Protein AF-A0A830GIV1-F1 (afdb_monomer_lite)

pLDDT: mean 95.41, std 5.44, range [65.69, 98.31]

Organism: NCBI:txid1427151

Sequence (60 aa):
MRIITHSCPDCGTIVAGNILERRRTMKCPGLDCEAVLRFADLDSDDQTYITENQEKYTLD

Structure (mmCIF, N/CA/C/O backbone):
data_AF-A0A830GIV1-F1
#
_entry.id   AF-A0A830GIV1-F1
#
loop_
_atom_site.group_PDB
_atom_site.id
_atom_site.type_symbol
_atom_site.label_atom_id
_atom_site.label_alt_id
_atom_site.label_comp_id
_atom_site.label_asym_id
_atom_site.label_entity_id
_atom_site.label_seq_id
_atom_site.pdbx_PDB_ins_code
_atom_site.Cartn_x
_atom_site.Cartn_y
_atom_site.Cartn_z
_atom_site.occupancy
_atom_site.B_iso_or_equiv
_atom_site.auth_seq_id
_atom_site.auth_comp_id
_atom_site.auth_asym_id
_atom_site.auth_atom_id
_atom_site.pdbx_PDB_model_num
ATOM 1 N N . MET A 1 1 ? -2.809 2.955 15.855 1.00 82.12 1 MET A N 1
ATOM 2 C CA . MET A 1 1 ? -2.799 3.074 14.383 1.00 82.12 1 MET A CA 1
ATOM 3 C C . MET A 1 1 ? -1.702 2.161 13.858 1.00 82.12 1 MET A C 1
ATOM 5 O O . MET A 1 1 ? -0.589 2.257 14.362 1.00 82.12 1 MET A O 1
ATOM 9 N N . ARG A 1 2 ? -2.015 1.245 12.935 1.00 93.06 2 ARG A N 1
ATOM 10 C CA . ARG A 1 2 ? -1.040 0.351 12.284 1.00 93.06 2 ARG A CA 1
ATOM 11 C C . ARG A 1 2 ? -0.752 0.888 10.884 1.00 93.06 2 ARG A C 1
ATOM 13 O O . ARG A 1 2 ? -1.692 1.190 10.154 1.00 93.06 2 ARG A O 1
ATOM 20 N N . ILE A 1 3 ? 0.516 1.026 10.512 1.00 94.38 3 ILE A N 1
ATOM 21 C CA . ILE A 1 3 ? 0.886 1.404 9.144 1.00 94.38 3 ILE A CA 1
ATOM 22 C C . ILE A 1 3 ? 0.947 0.118 8.324 1.00 94.38 3 ILE A C 1
ATOM 24 O O . ILE A 1 3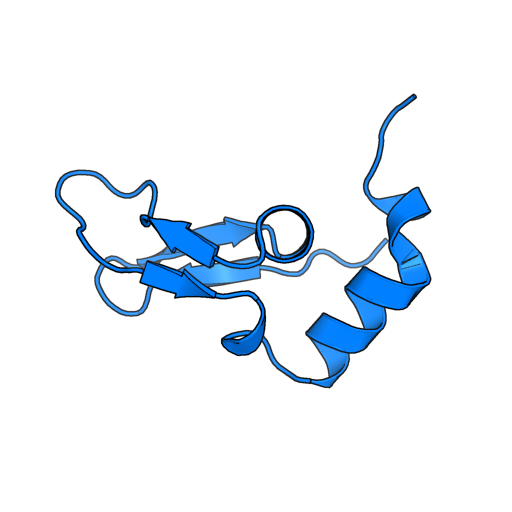 ? 1.720 -0.777 8.651 1.00 94.38 3 ILE A O 1
ATOM 28 N N . ILE A 1 4 ? 0.106 0.027 7.298 1.00 97.19 4 ILE A N 1
ATOM 29 C CA . ILE A 1 4 ? 0.065 -1.096 6.360 1.00 97.19 4 ILE A CA 1
ATOM 30 C C . ILE A 1 4 ? 0.401 -0.546 4.981 1.00 97.19 4 ILE A C 1
ATOM 32 O O . ILE A 1 4 ? -0.187 0.448 4.540 1.00 97.19 4 ILE A O 1
ATOM 36 N N . THR A 1 5 ? 1.344 -1.188 4.303 1.00 97.62 5 THR A N 1
ATOM 37 C CA . THR A 1 5 ? 1.809 -0.788 2.976 1.00 97.62 5 THR A CA 1
ATOM 38 C C . THR A 1 5 ? 1.898 -1.986 2.050 1.00 97.62 5 THR A C 1
ATOM 40 O O . THR A 1 5 ? 2.203 -3.088 2.491 1.00 97.62 5 THR A O 1
ATOM 43 N N . HIS A 1 6 ? 1.713 -1.742 0.759 1.00 98.00 6 HIS A N 1
ATOM 44 C CA . HIS A 1 6 ? 1.966 -2.714 -0.293 1.00 98.00 6 HIS A CA 1
ATOM 45 C C . HIS A 1 6 ? 3.098 -2.206 -1.183 1.00 98.00 6 HIS A C 1
ATOM 47 O O . HIS A 1 6 ? 3.060 -1.062 -1.643 1.00 98.00 6 HIS A O 1
ATOM 53 N N . SER A 1 7 ? 4.098 -3.046 -1.426 1.00 98.19 7 SER A N 1
ATOM 54 C CA . SER A 1 7 ? 5.167 -2.748 -2.378 1.00 98.19 7 SER A CA 1
ATOM 55 C C . SER A 1 7 ? 4.774 -3.288 -3.743 1.00 98.19 7 SER A C 1
ATOM 57 O O . SER A 1 7 ? 4.488 -4.475 -3.874 1.00 98.19 7 SER A O 1
ATOM 59 N N . CYS A 1 8 ? 4.775 -2.431 -4.763 1.00 98.06 8 CYS A N 1
ATOM 60 C CA . CYS A 1 8 ? 4.543 -2.857 -6.137 1.00 98.06 8 CYS A CA 1
ATOM 61 C C . CYS A 1 8 ? 5.574 -3.933 -6.527 1.00 98.06 8 CYS A C 1
ATOM 63 O O . CYS A 1 8 ? 6.775 -3.672 -6.395 1.00 98.06 8 CYS A O 1
ATOM 65 N N . PRO A 1 9 ? 5.140 -5.104 -7.029 1.00 97.31 9 PRO A N 1
ATOM 66 C CA . PRO A 1 9 ? 6.055 -6.189 -7.378 1.00 97.31 9 PRO A CA 1
ATOM 67 C C . PRO A 1 9 ? 6.967 -5.843 -8.564 1.00 97.31 9 PRO A C 1
ATOM 69 O O . PRO A 1 9 ? 8.058 -6.397 -8.667 1.00 97.31 9 PRO A O 1
ATOM 72 N N . ASP A 1 10 ? 6.554 -4.902 -9.418 1.00 98.06 10 ASP A N 1
ATOM 73 C CA . ASP A 1 10 ? 7.260 -4.585 -10.663 1.00 98.06 10 ASP A CA 1
ATOM 74 C C . ASP A 1 10 ? 8.344 -3.512 -10.472 1.00 98.06 10 ASP A C 1
ATOM 76 O O . ASP A 1 10 ? 9.430 -3.618 -11.035 1.00 98.06 10 ASP A O 1
ATOM 80 N N . CYS A 1 11 ? 8.066 -2.465 -9.685 1.00 97.94 11 CYS A N 1
ATOM 81 C CA . CYS A 1 11 ? 8.964 -1.309 -9.545 1.00 97.94 11 CYS A CA 1
ATOM 82 C C . CYS A 1 11 ? 9.330 -0.953 -8.095 1.00 97.94 11 CYS A C 1
ATOM 84 O O . CYS A 1 11 ? 10.047 0.020 -7.866 1.00 97.94 11 CYS A O 1
ATOM 86 N N . GLY A 1 12 ? 8.819 -1.688 -7.102 1.00 97.94 12 GLY A N 1
ATOM 87 C CA . GLY A 1 12 ? 9.111 -1.463 -5.681 1.00 97.94 12 GLY A CA 1
ATOM 88 C C . GLY A 1 12 ? 8.459 -0.221 -5.065 1.00 97.94 12 GLY A C 1
ATOM 89 O O . GLY A 1 12 ? 8.681 0.063 -3.889 1.00 97.94 12 GLY A O 1
ATOM 90 N N . THR A 1 13 ? 7.647 0.529 -5.819 1.00 98.19 13 THR A N 1
ATOM 91 C CA . THR A 1 13 ? 6.909 1.684 -5.288 1.00 98.19 13 THR A CA 1
ATOM 92 C C . THR A 1 13 ? 5.991 1.256 -4.148 1.00 98.19 13 THR A C 1
ATOM 94 O O . THR A 1 13 ? 5.200 0.328 -4.296 1.00 98.19 13 THR A O 1
ATOM 97 N N . ILE A 1 14 ? 6.079 1.958 -3.019 1.00 97.94 14 ILE A N 1
ATOM 98 C CA . ILE A 1 14 ? 5.291 1.670 -1.822 1.00 97.94 14 ILE A CA 1
ATOM 99 C C . ILE A 1 14 ? 3.994 2.480 -1.868 1.00 97.94 14 ILE A C 1
ATOM 101 O O . ILE A 1 14 ? 4.022 3.706 -1.990 1.00 97.94 14 ILE A O 1
ATOM 105 N N . VAL A 1 15 ? 2.857 1.800 -1.737 1.00 97.44 15 VAL A N 1
ATOM 106 C CA . VAL A 1 15 ? 1.532 2.419 -1.611 1.00 97.44 15 VAL A CA 1
ATOM 107 C C . VAL A 1 15 ? 0.916 2.103 -0.253 1.00 97.44 15 VAL A C 1
ATOM 109 O O . VAL A 1 15 ? 1.137 1.037 0.322 1.00 97.44 15 VAL A O 1
ATOM 112 N N . ALA A 1 16 ? 0.134 3.038 0.280 1.00 96.94 16 ALA A N 1
ATOM 113 C CA . ALA A 1 16 ? -0.535 2.853 1.560 1.00 96.94 16 ALA A CA 1
ATOM 114 C C . ALA A 1 16 ? -1.768 1.945 1.416 1.00 96.94 16 ALA A C 1
ATOM 116 O O . ALA A 1 16 ? -2.572 2.109 0.493 1.00 96.94 16 ALA A O 1
ATOM 117 N N . GLY A 1 17 ? -1.944 1.006 2.348 1.00 96.88 17 GLY A N 1
ATOM 118 C CA . GLY A 1 17 ? -3.038 0.035 2.311 1.00 96.88 17 GLY A CA 1
ATOM 119 C C . GLY A 1 17 ? -4.426 0.676 2.411 1.00 96.88 17 GLY A C 1
ATOM 120 O O . GLY A 1 17 ? -5.348 0.238 1.731 1.00 96.88 17 GLY A O 1
ATOM 121 N N . ASN A 1 18 ? -4.576 1.767 3.170 1.00 96.06 18 ASN A N 1
ATOM 122 C CA . ASN A 1 18 ? -5.834 2.523 3.254 1.00 96.06 18 ASN A CA 1
ATOM 123 C C . ASN A 1 18 ? -6.235 3.173 1.914 1.00 96.06 18 ASN A C 1
ATOM 125 O O . ASN A 1 18 ? -7.419 3.304 1.616 1.00 96.06 18 ASN A O 1
ATOM 129 N N . ILE A 1 19 ? -5.268 3.546 1.068 1.00 95.94 19 ILE A N 1
ATOM 130 C CA . ILE A 1 19 ? -5.553 4.036 -0.289 1.00 95.94 19 ILE A CA 1
ATOM 131 C C . ILE A 1 19 ? -6.025 2.890 -1.189 1.00 95.94 19 ILE A C 1
ATOM 133 O O . ILE A 1 19 ? -6.964 3.079 -1.968 1.00 95.94 19 ILE A O 1
ATOM 137 N N . LEU A 1 20 ? -5.409 1.708 -1.065 1.00 97.00 20 LEU A N 1
ATOM 138 C CA . LEU A 1 20 ? -5.852 0.509 -1.779 1.00 97.00 20 LEU A CA 1
ATOM 139 C C . LEU A 1 20 ? -7.251 0.077 -1.342 1.00 97.00 20 LEU A C 1
ATOM 141 O O . LEU A 1 20 ? -8.049 -0.264 -2.207 1.00 97.00 20 LEU A O 1
ATOM 145 N N . GLU A 1 21 ? -7.583 0.147 -0.053 1.00 96.50 21 GLU A N 1
ATOM 146 C CA . GLU A 1 21 ? -8.936 -0.144 0.440 1.00 96.50 21 GLU A CA 1
ATOM 147 C C . GLU A 1 21 ? -9.961 0.795 -0.204 1.00 96.50 21 GLU A C 1
ATOM 149 O O . GLU A 1 21 ? -10.911 0.332 -0.841 1.00 96.50 21 GLU A O 1
ATOM 154 N N . ARG A 1 22 ? -9.703 2.108 -0.154 1.00 95.38 22 ARG A N 1
ATOM 155 C CA . ARG A 1 22 ? -10.625 3.127 -0.670 1.00 95.38 22 ARG A CA 1
ATOM 156 C C . ARG A 1 22 ? -10.846 3.030 -2.180 1.00 95.38 22 ARG A C 1
ATOM 158 O O . ARG A 1 22 ? -11.940 3.315 -2.661 1.00 95.38 22 ARG A O 1
ATOM 165 N N . ARG A 1 23 ? -9.806 2.686 -2.947 1.00 95.25 23 ARG A N 1
ATOM 166 C CA . ARG A 1 23 ? -9.882 2.590 -4.419 1.00 95.25 23 ARG A CA 1
ATOM 167 C C . ARG A 1 23 ? -10.211 1.189 -4.921 1.00 95.25 23 ARG A C 1
ATOM 169 O O . ARG A 1 23 ? -10.647 1.058 -6.061 1.00 95.25 23 ARG A O 1
ATOM 176 N N . ARG A 1 24 ? -9.985 0.155 -4.104 1.00 96.12 24 ARG A N 1
ATOM 177 C CA . ARG A 1 24 ? -10.024 -1.293 -4.402 1.00 96.12 24 ARG A CA 1
ATOM 178 C C . ARG A 1 24 ? -9.058 -1.765 -5.490 1.00 96.12 24 ARG A C 1
ATOM 180 O O . ARG A 1 24 ? -8.550 -2.883 -5.416 1.00 96.12 24 ARG A O 1
ATOM 187 N N . THR A 1 25 ? -8.777 -0.939 -6.489 1.00 97.12 25 THR A N 1
ATOM 188 C CA . THR A 1 25 ? -7.814 -1.173 -7.564 1.00 97.12 25 THR A CA 1
ATOM 189 C C . THR A 1 25 ? -7.251 0.166 -8.043 1.00 97.12 25 THR A C 1
ATOM 191 O O . THR A 1 25 ? -7.985 1.147 -8.164 1.00 97.12 25 THR A O 1
ATOM 194 N N . MET A 1 26 ? -5.951 0.230 -8.326 1.00 96.81 26 MET A N 1
ATOM 195 C CA . MET A 1 26 ? -5.316 1.414 -8.906 1.00 96.81 26 MET A CA 1
ATOM 196 C C . MET A 1 26 ? -4.093 1.059 -9.750 1.00 96.81 26 MET A C 1
ATOM 198 O O . MET A 1 26 ? -3.407 0.076 -9.485 1.00 96.81 26 MET A O 1
ATOM 202 N N . LYS A 1 27 ? -3.790 1.903 -10.739 1.00 97.81 27 LYS A N 1
ATOM 203 C CA . LYS A 1 27 ? -2.485 1.880 -11.406 1.00 97.81 27 LYS A CA 1
ATOM 204 C C . LYS A 1 27 ? -1.392 2.261 -10.401 1.00 97.81 27 LYS A C 1
ATOM 206 O O . LYS A 1 27 ? -1.601 3.158 -9.576 1.00 97.81 27 LYS A O 1
ATOM 211 N N . CYS A 1 28 ? -0.250 1.582 -10.471 1.00 97.81 28 CYS A N 1
ATOM 212 C CA . CYS A 1 28 ? 0.931 1.916 -9.691 1.00 97.81 28 CYS A CA 1
ATOM 213 C C . CYS A 1 28 ? 1.334 3.379 -9.955 1.00 97.81 28 CYS A C 1
ATOM 215 O O . CYS A 1 28 ? 1.404 3.790 -11.112 1.00 97.81 28 CYS A O 1
ATOM 217 N N . PRO A 1 29 ? 1.596 4.185 -8.912 1.00 97.31 29 PRO A N 1
ATOM 218 C CA . PRO A 1 29 ? 2.016 5.572 -9.094 1.00 97.31 29 PRO A CA 1
ATOM 219 C C . PRO A 1 29 ? 3.502 5.707 -9.465 1.00 97.31 29 PRO A C 1
ATOM 221 O O . PRO A 1 29 ? 3.981 6.827 -9.625 1.00 97.31 29 PRO A O 1
ATOM 224 N N . GLY A 1 30 ? 4.241 4.595 -9.559 1.00 97.38 30 GLY A N 1
ATOM 225 C CA . GLY A 1 30 ? 5.630 4.587 -10.009 1.00 97.38 30 GLY A CA 1
ATOM 226 C C . GLY A 1 30 ? 5.765 5.119 -11.437 1.00 97.38 30 GLY A C 1
ATOM 227 O O . GLY A 1 30 ? 4.919 4.849 -12.290 1.00 97.38 30 GLY A O 1
ATOM 228 N N . LEU A 1 31 ? 6.832 5.882 -11.690 1.00 96.50 31 LEU A N 1
ATOM 229 C CA . LEU A 1 31 ? 7.129 6.413 -13.020 1.00 96.50 31 LEU A CA 1
ATOM 230 C C . LEU A 1 31 ? 7.338 5.257 -14.007 1.00 96.50 31 LEU A C 1
ATOM 232 O O . LEU A 1 31 ? 8.038 4.299 -13.684 1.00 96.50 31 LEU A O 1
ATOM 236 N N . ASP A 1 32 ? 6.708 5.351 -15.179 1.00 96.56 32 ASP A N 1
ATOM 237 C CA . ASP A 1 32 ? 6.758 4.345 -16.250 1.00 96.56 32 ASP A CA 1
ATOM 238 C C . ASP A 1 32 ? 6.361 2.917 -15.815 1.00 96.56 32 ASP A C 1
ATOM 240 O O . ASP A 1 32 ? 6.764 1.929 -16.428 1.00 96.56 32 ASP A O 1
ATOM 244 N N . CYS A 1 33 ? 5.541 2.792 -14.763 1.00 97.56 33 CYS A N 1
ATOM 245 C CA . CYS A 1 33 ? 5.024 1.514 -14.283 1.00 97.56 33 CYS A CA 1
ATOM 246 C C . CYS A 1 33 ? 3.538 1.346 -14.629 1.00 97.56 33 CYS A C 1
ATOM 248 O O . CYS A 1 33 ? 2.688 2.155 -14.251 1.00 97.56 33 CYS A O 1
ATOM 250 N N . GLU A 1 34 ? 3.210 0.255 -15.322 1.00 97.69 34 GLU A N 1
ATOM 251 C CA . GLU A 1 34 ? 1.840 -0.081 -15.740 1.00 97.69 34 GLU A CA 1
ATOM 252 C C . GLU A 1 34 ? 1.158 -1.107 -14.819 1.00 97.69 34 GLU A C 1
ATOM 254 O O . GLU A 1 34 ? 0.033 -1.533 -15.087 1.00 97.69 34 GLU A O 1
ATOM 259 N N . ALA A 1 35 ? 1.809 -1.494 -13.717 1.00 98.25 35 ALA A N 1
ATOM 260 C CA . ALA A 1 35 ? 1.264 -2.464 -12.777 1.00 98.25 35 ALA A CA 1
ATOM 261 C C . ALA A 1 35 ? -0.086 -2.004 -12.208 1.00 98.25 35 ALA A C 1
ATOM 263 O O . ALA A 1 35 ? -0.287 -0.831 -11.877 1.00 98.25 35 ALA A O 1
ATOM 264 N N . VAL A 1 36 ? -1.003 -2.953 -12.035 1.00 98.12 36 VAL A N 1
ATOM 265 C CA . VAL A 1 36 ? -2.294 -2.728 -11.379 1.00 98.12 36 VAL A CA 1
ATOM 266 C C . VAL A 1 36 ? -2.243 -3.344 -9.991 1.00 98.12 36 VAL A C 1
ATOM 268 O O . VAL A 1 36 ? -2.151 -4.562 -9.865 1.00 98.12 36 VAL A O 1
ATOM 271 N N . LEU A 1 37 ? -2.338 -2.495 -8.972 1.00 98.25 37 LEU A N 1
ATOM 272 C CA . LEU A 1 37 ? -2.344 -2.875 -7.563 1.00 98.25 37 LEU A CA 1
ATOM 273 C C . LEU A 1 37 ? -3.785 -2.959 -7.060 1.00 98.25 37 LEU A C 1
ATOM 275 O O . LEU A 1 37 ? -4.610 -2.084 -7.354 1.00 98.25 37 LEU A 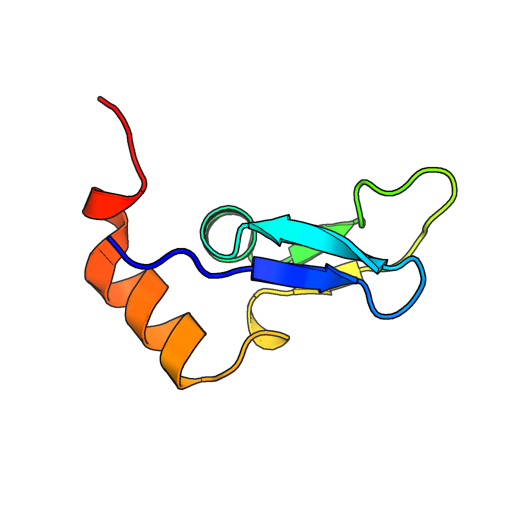O 1
ATOM 279 N N . ARG A 1 38 ? -4.095 -3.995 -6.289 1.00 98.31 38 ARG A N 1
ATOM 280 C CA . ARG A 1 38 ? -5.429 -4.269 -5.751 1.00 98.31 38 ARG A CA 1
ATOM 281 C C . ARG A 1 38 ? -5.371 -4.367 -4.241 1.00 98.31 38 ARG A C 1
ATOM 283 O O . ARG A 1 38 ? -4.383 -4.792 -3.659 1.00 98.31 38 ARG A O 1
ATOM 290 N N . PHE A 1 39 ? -6.484 -4.043 -3.596 1.00 98.12 39 PHE A N 1
ATOM 291 C CA . PHE A 1 39 ? -6.620 -4.286 -2.161 1.00 98.12 39 PHE A CA 1
ATOM 292 C C . PHE A 1 39 ? -6.468 -5.770 -1.804 1.00 98.12 39 PHE A C 1
ATOM 294 O O . PHE A 1 39 ? -5.895 -6.100 -0.775 1.00 98.12 39 PHE A O 1
ATOM 301 N N . ALA A 1 40 ? -6.928 -6.652 -2.695 1.00 97.88 40 ALA A N 1
ATOM 302 C CA . ALA A 1 40 ? -6.795 -8.096 -2.546 1.00 97.88 40 ALA A CA 1
ATOM 303 C C . ALA A 1 40 ? -5.339 -8.600 -2.616 1.00 97.88 40 ALA A C 1
ATOM 305 O O . ALA A 1 40 ? -5.104 -9.753 -2.276 1.00 97.88 40 ALA A O 1
ATOM 306 N N . ASP A 1 41 ? -4.384 -7.757 -3.032 1.00 97.06 41 ASP A N 1
ATOM 307 C CA . ASP A 1 41 ? -2.955 -8.098 -3.060 1.00 97.06 41 ASP A CA 1
ATOM 308 C C . ASP A 1 41 ? -2.285 -7.910 -1.678 1.00 97.06 41 ASP A C 1
ATOM 310 O O . ASP A 1 41 ? -1.112 -8.237 -1.505 1.00 97.06 41 ASP A O 1
ATOM 314 N N . LEU A 1 42 ? -3.009 -7.366 -0.690 1.00 97.69 42 LEU A N 1
ATOM 315 C CA . LEU A 1 42 ? -2.587 -7.324 0.714 1.00 97.69 42 LEU A CA 1
ATOM 316 C C . LEU A 1 42 ? -2.866 -8.657 1.417 1.00 97.69 42 LEU A C 1
ATOM 318 O O . LEU A 1 42 ? -3.780 -9.390 1.043 1.00 97.69 42 LEU A O 1
ATOM 322 N N . ASP A 1 43 ? -2.161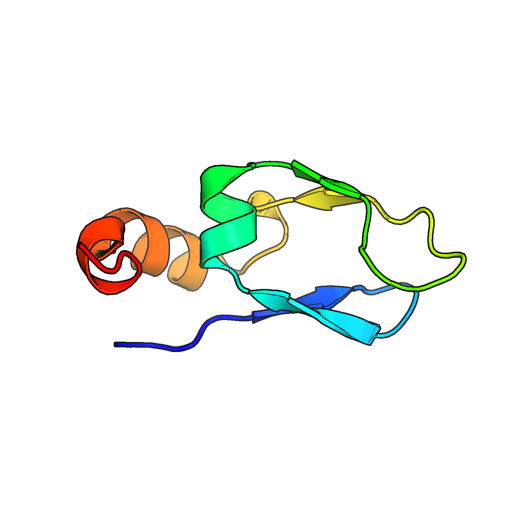 -8.921 2.515 1.00 97.38 43 ASP A N 1
ATOM 323 C CA . ASP A 1 43 ? -2.475 -10.057 3.383 1.00 97.38 43 ASP A CA 1
ATOM 324 C C . ASP A 1 43 ? -3.884 -9.939 3.983 1.00 97.38 43 ASP A C 1
ATOM 326 O O . ASP A 1 43 ? -4.377 -8.846 4.266 1.00 97.38 43 ASP A O 1
ATOM 330 N N . SER A 1 44 ? -4.545 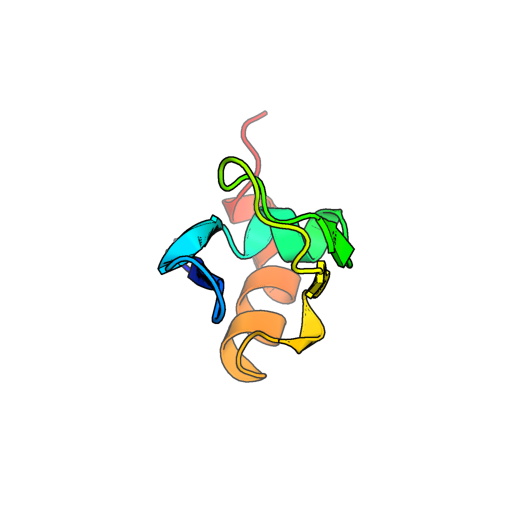-11.076 4.212 1.00 97.56 44 SER A N 1
ATOM 331 C CA . SER A 1 44 ? -5.941 -11.103 4.688 1.00 97.56 44 SER A CA 1
ATOM 332 C C . SER A 1 44 ? -6.124 -10.410 6.047 1.00 97.56 44 SER A C 1
ATOM 334 O O . SER A 1 44 ? -7.122 -9.719 6.266 1.00 97.56 44 SER A O 1
ATOM 336 N N . ASP A 1 45 ? -5.141 -10.531 6.941 1.00 97.88 45 ASP A N 1
ATOM 337 C CA . ASP A 1 45 ? -5.149 -9.866 8.250 1.00 97.88 45 ASP A CA 1
ATOM 338 C C . ASP A 1 45 ? -5.029 -8.343 8.115 1.00 97.88 45 ASP A C 1
ATOM 340 O O . ASP A 1 45 ? -5.677 -7.588 8.840 1.00 97.88 45 ASP A O 1
ATOM 344 N N . ASP A 1 46 ? -4.226 -7.885 7.155 1.00 97.69 46 ASP A N 1
ATOM 345 C CA . ASP A 1 46 ? -4.053 -6.468 6.847 1.00 97.69 46 ASP A CA 1
ATOM 346 C C . ASP A 1 46 ? -5.312 -5.889 6.195 1.00 97.69 46 ASP A C 1
ATOM 348 O O . ASP A 1 46 ? -5.762 -4.803 6.573 1.00 97.69 46 ASP A O 1
ATOM 352 N N . GLN A 1 47 ? -5.931 -6.638 5.277 1.00 97.88 47 GLN A N 1
ATOM 353 C CA . GLN A 1 47 ? -7.217 -6.273 4.685 1.00 97.88 47 GLN A CA 1
ATOM 354 C C . GLN A 1 47 ? -8.300 -6.111 5.761 1.00 97.88 47 GLN A C 1
ATOM 356 O O . GLN A 1 47 ? -9.025 -5.109 5.779 1.00 97.88 47 GLN A O 1
ATOM 361 N N . THR A 1 48 ? -8.385 -7.077 6.678 1.00 97.94 48 THR A N 1
ATOM 362 C CA . THR A 1 48 ? -9.343 -7.061 7.791 1.00 97.94 48 THR A CA 1
ATOM 363 C C . THR A 1 48 ? -9.083 -5.865 8.701 1.00 97.94 48 THR A C 1
ATOM 365 O O . THR A 1 48 ? -9.991 -5.070 8.944 1.00 97.94 48 THR A O 1
ATOM 368 N N . TYR A 1 49 ? -7.828 -5.653 9.111 1.00 97.81 49 TYR A N 1
ATOM 369 C CA . TYR A 1 49 ? -7.467 -4.548 9.996 1.00 97.81 49 TYR A CA 1
ATOM 370 C C . TYR A 1 49 ? -7.840 -3.185 9.406 1.00 97.81 49 TYR A C 1
ATOM 372 O O . TYR A 1 49 ? -8.426 -2.361 10.106 1.00 97.81 49 TYR A O 1
ATOM 380 N N . ILE A 1 50 ? -7.524 -2.925 8.133 1.00 96.38 50 ILE A N 1
ATOM 381 C CA . ILE A 1 50 ? -7.853 -1.636 7.503 1.00 96.38 50 ILE A CA 1
ATOM 382 C C . ILE A 1 50 ? -9.370 -1.440 7.447 1.00 96.38 50 ILE A C 1
ATOM 384 O O . ILE A 1 50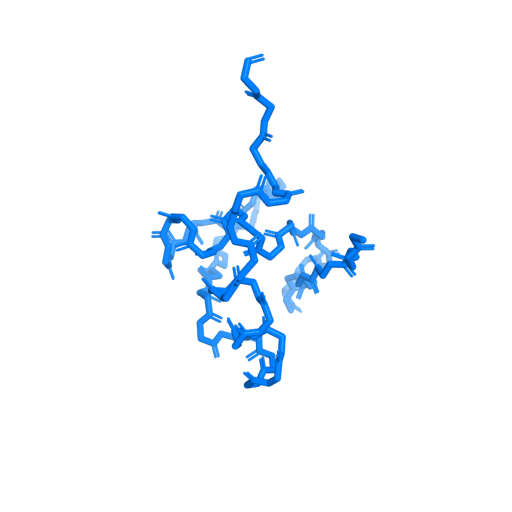 ? -9.854 -0.355 7.765 1.00 96.38 50 ILE A O 1
ATOM 388 N N . THR A 1 51 ? -10.113 -2.486 7.078 1.00 95.94 51 THR A N 1
ATOM 389 C CA . THR A 1 51 ? -11.577 -2.430 6.942 1.00 95.94 51 THR A CA 1
ATOM 390 C C . THR A 1 51 ? -12.266 -2.154 8.281 1.00 95.94 51 THR A C 1
ATOM 392 O O . THR A 1 51 ? -13.207 -1.369 8.333 1.00 95.94 51 THR A O 1
ATOM 395 N N . GLU A 1 52 ? -11.781 -2.744 9.372 1.00 96.62 52 GLU A N 1
ATOM 396 C CA . GLU A 1 52 ? -12.350 -2.570 10.716 1.00 96.62 52 GLU A CA 1
ATOM 397 C C . GLU A 1 52 ? -11.924 -1.269 11.416 1.00 96.62 52 GLU A C 1
ATOM 399 O O . GLU A 1 52 ? -12.407 -0.979 12.507 1.00 96.62 52 GLU A O 1
ATOM 404 N N . ASN A 1 53 ? -10.985 -0.511 10.841 1.00 95.62 53 ASN A N 1
ATOM 405 C CA . ASN A 1 53 ? -10.373 0.655 11.487 1.00 95.62 53 ASN A CA 1
ATOM 406 C C . ASN A 1 53 ? -10.301 1.877 10.551 1.00 95.62 53 ASN A C 1
ATOM 408 O O . ASN A 1 53 ? -9.388 2.697 10.688 1.00 95.62 53 ASN A O 1
ATOM 412 N N . GLN A 1 54 ? -11.212 2.001 9.579 1.00 90.88 54 GLN A N 1
ATOM 413 C CA . GLN A 1 54 ? -11.200 3.068 8.563 1.00 90.88 54 GLN A CA 1
ATOM 414 C C . GLN A 1 54 ? -11.169 4.477 9.173 1.00 90.88 54 GLN A C 1
ATOM 416 O O . GLN A 1 54 ? -10.476 5.367 8.668 1.00 90.88 54 GLN A O 1
ATOM 421 N N . GLU A 1 55 ? -11.856 4.671 10.298 1.00 90.81 55 GLU A N 1
ATOM 422 C CA . GLU A 1 55 ? -11.899 5.932 11.037 1.00 90.81 55 GLU A CA 1
ATOM 423 C C . GLU A 1 55 ? -10.519 6.361 11.554 1.00 90.81 55 GLU A C 1
ATOM 425 O O . GLU A 1 55 ? -10.251 7.548 11.702 1.00 90.81 55 GLU A O 1
ATOM 430 N N . LYS A 1 56 ? -9.594 5.414 11.754 1.00 91.62 56 LYS A N 1
ATOM 431 C CA . LYS A 1 56 ?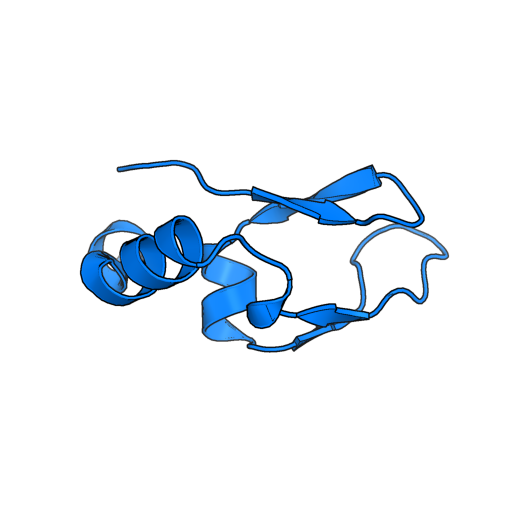 -8.223 5.698 12.211 1.00 91.62 56 LYS A CA 1
ATOM 432 C C . LYS A 1 56 ? -7.301 6.182 11.090 1.00 91.62 56 LYS A C 1
ATOM 434 O O . LYS A 1 56 ? -6.151 6.516 11.370 1.00 91.62 56 LYS A O 1
ATOM 439 N N . TYR A 1 57 ? -7.775 6.190 9.843 1.00 87.38 57 TYR A N 1
ATOM 440 C CA . TYR A 1 57 ? -7.012 6.573 8.649 1.00 87.38 57 TYR A CA 1
ATOM 441 C C . TYR A 1 57 ? -7.547 7.830 7.951 1.00 87.38 57 TYR A C 1
ATOM 443 O O . TYR A 1 57 ? -7.021 8.205 6.900 1.00 87.38 57 TYR A O 1
ATOM 451 N N . THR A 1 58 ? -8.571 8.472 8.515 1.00 84.19 58 THR A N 1
ATOM 452 C CA . THR A 1 58 ? -9.159 9.711 7.994 1.00 84.19 58 THR A CA 1
ATOM 453 C C . THR A 1 58 ? -8.844 10.854 8.956 1.00 84.19 58 THR A C 1
ATOM 455 O O . THR A 1 58 ? -8.861 10.667 10.168 1.00 84.19 58 THR A O 1
ATOM 458 N N . LEU A 1 59 ? -8.503 12.021 8.412 1.00 79.50 59 LEU A N 1
ATOM 459 C CA . LEU A 1 59 ? -8.407 13.268 9.168 1.00 79.50 59 LEU A CA 1
ATOM 460 C C . LEU A 1 59 ? -9.658 14.083 8.826 1.00 79.50 59 LEU A C 1
ATOM 462 O O . LEU A 1 59 ? -9.912 14.288 7.637 1.00 79.50 59 LEU A O 1
ATOM 466 N N . ASP A 1 60 ? -10.427 14.467 9.846 1.00 65.69 60 ASP A N 1
ATOM 467 C CA . ASP A 1 60 ? -11.564 15.394 9.731 1.00 65.69 60 ASP A CA 1
ATOM 468 C C . ASP A 1 60 ? -11.111 16.824 9.387 1.00 65.69 60 ASP A C 1
ATOM 470 O O . ASP A 1 60 ? -10.043 17.253 9.894 1.00 65.69 60 ASP A O 1
#

Radius of gyration: 11.52 Å; chains: 1; bounding box: 22×26×31 Å

Foldseek 3Di:
DDWDWDQQPPPRQIDTLLVLLVVQWDARPDPPGRDIDGNVVGDPVSSVVCVVPVVVVDDD

Secondary structure (DSSP, 8-state):
----EEE-TTT--EEEHHHHHHHSEEE--STT---EEEGGGS-HHHHHHHHHTGGGG---